Protein AF-B5VM83-F1 (afdb_monomer_lite)

Secondary structure (DSSP, 8-state):
-------------PPEEEEEES-HHHHHHTTGGG-TT-EEEEEEEESEEEEEEHHHHHTT-S--EEEEE---TT-EEEEEEEEEESSGGGS-HHHHHHHHHHHTT-EEEEETTEEEEE--GGGS-TTSPEEE-TTS-HHHHHHHHHHHHHHHHTT-TTTGGGTT-PPPPP-

Sequence (171 aa):
MQLEATHQKENHLSPLASFIFPDFRALFNIGFNLYSNINYKEVDINGFEIYIVEQWAAQRKISTLITSYTGNLQDTISAVEVALPEDPEEWPCCLKKYHEELLKFSSPKKTAKGTLFVTNLSSFKSTLNLLHVECGNLKKIWKNFKTNYDLKRLHCGGRSAQLLKKTPSAS

InterPro domains:
  IPR038919 STB2/STB2 [PTHR31011] (8-171)
  IPR059025 STB6-like, N-terminal domain [PF25995] (18-154)

Radius of gyration: 21.79 Å; chains: 1; bounding box: 36×37×108 Å

Foldseek 3Di:
DDDPDDPDPPPDPFDKFKEKFLPVVLCVVLVVVVDPPKDKDKDKDFQKWKWFFLVCVVVVPSDRIAMAGRRGRVHMAIIMIIIDGPDLVRDDPSVSVVVVVLVVAWDWDDDPRGTYTHGDPVPDDPVTDIGTPRVNHCVVCVVVSVVVSVCVVVVVVVVPPPPPDDDDDDD

pLDDT: mean 85.94, std 17.86, range [37.25, 98.38]

Organism: Saccharomyces cerevisiae (strain AWRI1631) (NCBI:txid545124)

Structure (mmCIF, N/CA/C/O backbone):
data_AF-B5VM83-F1
#
_entry.id   AF-B5VM83-F1
#
loop_
_atom_site.group_PDB
_atom_site.id
_atom_site.type_symbol
_atom_site.label_atom_id
_atom_site.label_alt_id
_atom_site.label_comp_id
_atom_site.label_asym_id
_atom_site.label_entity_id
_atom_site.label_seq_id
_atom_site.pdbx_PDB_ins_code
_atom_site.Cartn_x
_atom_site.Cartn_y
_atom_site.Cartn_z
_atom_site.occupancy
_atom_site.B_iso_or_equiv
_atom_site.auth_seq_id
_atom_site.auth_comp_id
_atom_site.auth_asym_id
_atom_site.auth_atom_id
_atom_site.pdbx_PDB_model_num
ATOM 1 N N . MET A 1 1 ? -2.575 -7.886 55.178 1.00 40.62 1 MET A N 1
ATOM 2 C CA . MET A 1 1 ? -3.861 -8.150 54.505 1.00 40.62 1 MET A CA 1
ATOM 3 C C . MET A 1 1 ? -3.911 -7.230 53.293 1.00 40.62 1 MET A C 1
ATOM 5 O O . MET A 1 1 ? -4.278 -6.073 53.428 1.00 40.62 1 MET A O 1
ATOM 9 N N . GLN A 1 2 ? -3.345 -7.679 52.172 1.00 37.25 2 GLN A N 1
ATOM 10 C CA . GLN A 1 2 ? -3.325 -6.921 50.918 1.00 37.25 2 GLN A CA 1
ATOM 11 C C . GLN A 1 2 ? -4.642 -7.205 50.194 1.00 37.25 2 GLN A C 1
ATOM 13 O O . GLN A 1 2 ? -4.982 -8.364 49.980 1.00 37.25 2 GLN A O 1
ATOM 18 N N . LEU A 1 3 ? -5.404 -6.154 49.901 1.00 40.47 3 LEU A N 1
ATOM 19 C CA . LEU A 1 3 ? -6.589 -6.224 49.055 1.00 40.47 3 LEU A CA 1
ATOM 20 C C . LEU A 1 3 ? -6.109 -6.201 47.601 1.00 40.47 3 LEU A C 1
ATOM 22 O O . LEU A 1 3 ? -5.653 -5.167 47.114 1.00 40.47 3 LEU A O 1
ATOM 26 N N . GLU A 1 4 ? -6.170 -7.349 46.930 1.00 39.78 4 GLU A N 1
ATOM 27 C CA . GLU A 1 4 ? -6.019 -7.432 45.479 1.00 39.78 4 GLU A CA 1
ATOM 28 C C . GLU A 1 4 ? -7.242 -6.782 44.824 1.00 39.78 4 GLU A C 1
ATOM 30 O O . GLU A 1 4 ? -8.347 -7.325 44.834 1.00 39.78 4 GLU A O 1
ATOM 35 N N . ALA A 1 5 ? -7.048 -5.586 44.268 1.00 42.34 5 ALA A N 1
ATOM 36 C CA . ALA A 1 5 ? -8.028 -4.955 43.401 1.00 42.34 5 ALA A CA 1
ATOM 37 C C . ALA A 1 5 ? -8.049 -5.710 42.066 1.00 42.34 5 ALA A C 1
ATOM 39 O O . ALA A 1 5 ? -7.177 -5.549 41.211 1.00 42.34 5 ALA A O 1
ATOM 40 N N . THR A 1 6 ? -9.056 -6.559 41.905 1.00 43.84 6 THR A N 1
ATOM 41 C CA . THR A 1 6 ? -9.410 -7.212 40.648 1.00 43.84 6 THR A CA 1
ATOM 42 C C . THR A 1 6 ? -9.842 -6.125 39.663 1.00 43.84 6 THR A C 1
ATOM 44 O O . THR A 1 6 ? -10.952 -5.606 39.740 1.00 43.84 6 THR A O 1
ATOM 47 N N . HIS A 1 7 ? -8.951 -5.737 38.749 1.00 43.81 7 HIS A N 1
ATOM 48 C CA . HIS A 1 7 ? -9.303 -4.875 37.623 1.00 43.81 7 HIS A CA 1
ATOM 49 C C . HIS A 1 7 ? -10.182 -5.685 36.663 1.00 43.81 7 HIS A C 1
ATOM 51 O O . HIS A 1 7 ? -9.698 -6.473 35.849 1.00 43.81 7 HIS A O 1
ATOM 57 N N . GLN A 1 8 ? -11.497 -5.525 36.798 1.00 43.09 8 GLN A N 1
ATOM 58 C CA . GLN A 1 8 ? -12.457 -5.937 35.785 1.00 43.09 8 GLN A CA 1
ATOM 59 C C . GLN A 1 8 ? -12.183 -5.103 34.530 1.00 43.09 8 GLN A C 1
ATOM 61 O O . GLN A 1 8 ? -12.354 -3.888 34.527 1.00 43.09 8 GLN A O 1
ATOM 66 N N . LYS A 1 9 ? -11.699 -5.757 33.472 1.00 43.62 9 LYS A N 1
ATOM 67 C CA . LYS A 1 9 ? -11.527 -5.149 32.152 1.00 43.62 9 LYS A CA 1
ATOM 68 C C . LYS A 1 9 ? -12.932 -4.937 31.577 1.00 43.62 9 LYS A C 1
ATOM 70 O O . LYS A 1 9 ? -13.540 -5.881 31.078 1.00 43.62 9 LYS A O 1
ATOM 75 N N . GLU A 1 10 ? -13.484 -3.737 31.741 1.00 45.94 10 GLU A N 1
ATOM 76 C CA . GLU A 1 10 ? -14.711 -3.331 31.054 1.00 45.94 10 GLU A CA 1
ATOM 77 C C . GLU A 1 10 ? -14.536 -3.574 29.547 1.00 45.94 10 GLU A C 1
ATOM 79 O O . GLU A 1 10 ? -13.518 -3.202 28.962 1.00 45.94 10 GLU A O 1
ATOM 84 N N . ASN A 1 11 ? -15.515 -4.235 28.921 1.00 48.62 11 ASN A N 1
ATOM 85 C CA . ASN A 1 11 ? -15.586 -4.423 27.470 1.00 48.62 11 ASN A CA 1
ATOM 86 C C . ASN A 1 11 ? -15.892 -3.076 26.796 1.00 48.62 11 ASN A C 1
ATOM 88 O O . ASN A 1 11 ? -16.999 -2.852 26.310 1.00 48.62 11 ASN A O 1
ATOM 92 N N . HIS A 1 12 ? -14.931 -2.157 26.797 1.00 59.56 12 HIS A N 1
ATOM 93 C CA . HIS A 1 12 ? -15.014 -0.955 25.988 1.00 59.56 12 HIS A CA 1
ATOM 94 C C . HIS A 1 12 ? -14.691 -1.350 24.545 1.00 59.56 12 HIS A C 1
ATOM 96 O O . HIS A 1 12 ? -13.571 -1.755 24.243 1.00 59.56 12 HIS A O 1
ATOM 102 N N . LEU A 1 13 ? -15.685 -1.293 23.655 1.00 69.62 13 LEU A N 1
ATOM 103 C CA . LEU A 1 13 ? -15.445 -1.489 22.230 1.00 69.62 13 LEU A CA 1
ATOM 104 C C . LEU A 1 13 ? -14.630 -0.286 21.745 1.00 69.62 13 LEU A C 1
ATOM 106 O O . LEU A 1 13 ? -15.133 0.839 21.735 1.00 69.62 13 LEU A O 1
ATOM 110 N N . SER A 1 14 ? -13.360 -0.499 21.420 1.00 81.06 14 SER A N 1
ATOM 111 C CA . SER A 1 14 ? -12.491 0.578 20.957 1.00 81.06 14 SER A CA 1
ATOM 112 C C . SER A 1 14 ? -13.046 1.210 19.679 1.00 81.06 14 SER A C 1
ATOM 114 O O . SER A 1 14 ? -13.562 0.491 18.812 1.00 81.06 14 SER A O 1
ATOM 116 N N . PRO A 1 15 ? -12.983 2.548 19.548 1.00 91.50 15 PRO A N 1
ATOM 117 C CA . PRO A 1 15 ? -13.458 3.222 18.351 1.00 91.50 15 PRO A CA 1
ATOM 118 C C . PRO A 1 15 ? -12.704 2.694 17.129 1.00 91.50 15 PRO A C 1
ATOM 120 O O . PRO A 1 15 ? -11.493 2.458 17.173 1.00 91.50 15 PRO A O 1
ATOM 123 N N . LEU A 1 16 ? -13.442 2.480 16.040 1.00 94.50 16 LEU A N 1
ATOM 124 C CA . LEU A 1 16 ? -12.877 2.033 14.774 1.00 94.50 16 LEU A CA 1
ATOM 125 C C . LEU A 1 16 ? -12.529 3.234 13.896 1.00 94.50 16 LEU A C 1
ATOM 127 O O . LEU A 1 16 ? -13.312 4.175 13.771 1.00 94.50 16 LEU A O 1
ATOM 131 N N . ALA A 1 17 ? -11.399 3.139 13.205 1.00 96.25 17 ALA A N 1
ATOM 132 C CA . ALA A 1 17 ? -10.977 4.063 12.168 1.00 96.25 17 ALA A CA 1
ATOM 133 C C . ALA A 1 17 ? -10.682 3.328 10.853 1.00 96.25 17 ALA A C 1
ATOM 135 O O . ALA A 1 17 ? -10.334 2.146 10.826 1.00 96.25 17 ALA A O 1
ATOM 136 N N . SER A 1 18 ? -10.804 4.060 9.745 1.00 97.75 18 SER A N 1
ATOM 137 C CA . SER A 1 18 ? -10.475 3.559 8.411 1.00 97.75 18 SER A CA 1
ATOM 138 C C . SER A 1 18 ? -8.985 3.735 8.114 1.00 97.75 18 SER A C 1
ATOM 140 O O . SER A 1 18 ? -8.450 4.851 8.158 1.00 97.75 18 SER A O 1
ATOM 142 N N . PHE A 1 19 ? -8.325 2.640 7.746 1.00 98.06 19 PHE A N 1
ATOM 143 C CA . PHE A 1 19 ? -6.935 2.600 7.292 1.00 98.06 19 PHE A CA 1
ATOM 144 C C . PHE A 1 19 ? -6.876 2.093 5.854 1.00 98.06 19 PHE A C 1
ATOM 146 O O . PHE A 1 19 ? -7.575 1.151 5.490 1.00 98.06 19 PHE A O 1
ATOM 153 N N . ILE A 1 20 ? -6.063 2.736 5.021 1.00 98.25 20 ILE A N 1
ATOM 154 C CA . ILE A 1 20 ? -6.030 2.507 3.577 1.00 98.25 20 ILE A CA 1
ATOM 155 C C . ILE A 1 20 ? -4.682 1.902 3.192 1.00 98.25 20 ILE A C 1
ATOM 157 O O . ILE A 1 20 ? -3.629 2.491 3.443 1.00 98.25 20 ILE A O 1
ATOM 161 N N . PHE A 1 21 ? -4.724 0.751 2.522 1.00 97.69 21 PHE A N 1
ATOM 162 C CA . PHE A 1 21 ? -3.540 0.001 2.109 1.00 97.69 21 PHE A CA 1
ATOM 163 C C . PHE A 1 21 ? -3.584 -0.316 0.605 1.00 97.69 21 PHE A C 1
ATOM 165 O O . PHE A 1 21 ? -4.427 -1.100 0.163 1.00 97.69 21 PHE A O 1
ATOM 172 N N . PRO A 1 22 ? -2.672 0.257 -0.202 1.00 97.44 22 PRO A N 1
ATOM 173 C CA . PRO A 1 22 ? -2.594 -0.037 -1.638 1.00 97.44 22 PRO A CA 1
ATOM 174 C C . PRO A 1 22 ? -1.970 -1.405 -1.970 1.00 97.44 22 PRO A C 1
ATOM 176 O O . PRO A 1 22 ? -2.225 -1.970 -3.034 1.00 97.44 22 PRO A O 1
ATOM 179 N N . ASP A 1 23 ? -1.155 -1.969 -1.069 1.00 96.75 23 ASP A N 1
ATOM 180 C CA . ASP A 1 23 ? -0.513 -3.279 -1.257 1.00 96.75 23 ASP A CA 1
ATOM 181 C C . ASP A 1 23 ? -1.465 -4.421 -0.868 1.00 96.75 23 ASP A C 1
ATOM 183 O O . ASP A 1 23 ? -1.305 -5.079 0.162 1.00 96.75 23 ASP A O 1
ATOM 187 N N . PHE A 1 24 ? -2.473 -4.681 -1.708 1.00 92.62 24 PHE A N 1
ATOM 188 C CA . PHE A 1 24 ? -3.397 -5.806 -1.501 1.00 92.62 24 PHE A CA 1
ATOM 189 C C . PHE A 1 24 ? -2.641 -7.141 -1.413 1.00 92.62 24 PHE A C 1
ATOM 191 O O . PHE A 1 24 ? -3.056 -8.030 -0.679 1.00 92.62 24 PHE A O 1
ATOM 198 N N . ARG A 1 25 ? -1.508 -7.300 -2.113 1.00 94.50 25 ARG A N 1
ATOM 199 C CA . ARG A 1 25 ? -0.702 -8.525 -2.046 1.00 94.50 25 ARG A CA 1
ATOM 200 C C . ARG A 1 25 ? -0.154 -8.713 -0.636 1.00 94.50 25 ARG A C 1
ATOM 202 O O . ARG A 1 25 ? -0.249 -9.819 -0.114 1.00 94.50 25 ARG A O 1
ATOM 209 N N . ALA A 1 26 ? 0.410 -7.667 -0.033 1.00 95.56 26 ALA A N 1
ATOM 210 C CA . ALA A 1 26 ? 0.871 -7.715 1.350 1.00 95.56 26 ALA A CA 1
ATOM 211 C C . ALA A 1 26 ? -0.277 -8.088 2.292 1.00 95.56 26 ALA A C 1
ATOM 213 O O . ALA A 1 26 ? -0.123 -9.030 3.065 1.00 95.56 26 ALA A O 1
ATOM 214 N N . LEU A 1 27 ? -1.430 -7.423 2.161 1.00 93.94 27 LEU A N 1
ATOM 215 C CA . LEU A 1 27 ? -2.619 -7.697 2.968 1.00 93.94 27 LEU A CA 1
ATOM 216 C C . LEU A 1 27 ? -3.077 -9.163 2.868 1.00 93.94 27 LEU A C 1
ATOM 218 O O . LEU A 1 27 ? -3.201 -9.843 3.886 1.00 93.94 27 LEU A O 1
ATOM 222 N N . PHE A 1 28 ? -3.280 -9.692 1.660 1.00 91.31 28 PHE A N 1
ATOM 223 C CA . PHE A 1 28 ? -3.690 -11.090 1.481 1.00 91.31 28 PHE A CA 1
ATOM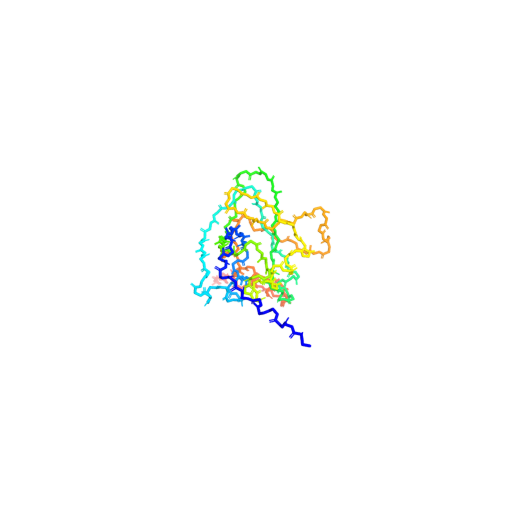 224 C C . PHE A 1 28 ? -2.615 -12.078 1.956 1.00 91.31 28 PHE A C 1
ATOM 226 O O . PHE A 1 28 ? -2.951 -13.101 2.547 1.00 91.31 28 PHE A O 1
ATOM 233 N N . ASN A 1 29 ? -1.328 -11.767 1.772 1.00 92.88 29 ASN A N 1
ATOM 234 C CA . ASN A 1 29 ? -0.235 -12.615 2.257 1.00 92.88 29 ASN A CA 1
ATOM 235 C C . ASN A 1 29 ? -0.194 -12.722 3.787 1.00 92.88 29 ASN A C 1
ATOM 237 O O . ASN A 1 29 ? 0.209 -13.762 4.302 1.00 92.88 29 ASN A O 1
ATOM 241 N N . ILE A 1 30 ? -0.580 -11.668 4.510 1.00 93.50 30 ILE A N 1
ATOM 242 C CA . ILE A 1 30 ? -0.673 -11.700 5.976 1.00 93.50 30 ILE A CA 1
ATOM 243 C C . ILE A 1 30 ? -2.007 -12.274 6.478 1.00 93.50 30 ILE A C 1
ATOM 245 O O . ILE A 1 30 ? -2.212 -12.345 7.687 1.00 93.50 30 ILE A O 1
ATOM 249 N N . GLY A 1 31 ? -2.913 -12.668 5.575 1.00 91.25 31 GLY A N 1
ATOM 250 C CA . GLY A 1 31 ? -4.184 -13.302 5.916 1.00 91.25 31 GLY A CA 1
ATOM 251 C C . GLY A 1 31 ? -5.181 -12.382 6.621 1.00 91.25 31 GLY A C 1
ATOM 252 O O . GLY A 1 31 ? -6.012 -12.873 7.379 1.00 91.25 31 GLY A O 1
ATOM 253 N N . PHE A 1 32 ? -5.125 -11.062 6.399 1.00 87.38 32 PHE A N 1
ATOM 254 C CA . PHE A 1 32 ? -6.022 -10.111 7.079 1.00 87.38 32 PHE A CA 1
ATOM 255 C C . PHE A 1 32 ? -7.517 -10.416 6.845 1.00 87.38 32 PHE A C 1
ATOM 257 O O . PHE A 1 32 ? -8.358 -10.158 7.697 1.00 87.38 32 PHE A O 1
ATOM 264 N N . ASN A 1 33 ? -7.845 -11.008 5.698 1.00 86.75 33 ASN A N 1
ATOM 265 C CA . ASN A 1 33 ? -9.198 -11.378 5.300 1.00 86.75 33 ASN A CA 1
ATOM 266 C C . ASN A 1 33 ? -9.713 -12.652 5.994 1.00 86.75 33 ASN A C 1
ATOM 268 O O . ASN A 1 33 ? -10.858 -13.035 5.780 1.00 86.75 33 ASN A O 1
ATOM 272 N N . LEU A 1 34 ? -8.871 -13.339 6.773 1.00 88.75 34 LEU A N 1
ATOM 273 C CA . LEU A 1 34 ? -9.257 -14.521 7.549 1.00 88.75 34 LEU A CA 1
ATOM 274 C C . LEU A 1 34 ? -9.857 -14.149 8.913 1.00 88.75 34 LEU A C 1
ATOM 276 O O . LEU A 1 34 ? -10.453 -14.999 9.572 1.00 88.75 34 LEU A O 1
ATOM 280 N N . TYR A 1 35 ? -9.713 -12.894 9.342 1.00 86.56 35 TYR A N 1
ATOM 281 C CA . TYR A 1 35 ? -10.295 -12.398 10.583 1.00 86.56 35 TYR A CA 1
ATOM 282 C C . TYR A 1 35 ? -11.756 -11.995 10.350 1.00 86.56 35 TYR A C 1
ATOM 284 O O . TYR A 1 35 ? -12.040 -11.017 9.662 1.00 86.56 35 TYR A O 1
ATOM 292 N N . SER A 1 36 ? -12.694 -12.734 10.946 1.00 81.56 36 SER A N 1
ATOM 293 C CA . SER A 1 36 ? -14.140 -12.521 10.770 1.00 81.56 36 SER A CA 1
ATOM 294 C C . SER A 1 36 ? -14.646 -11.175 11.298 1.00 81.56 36 SER A C 1
ATOM 296 O O . SER A 1 36 ? -15.725 -10.732 10.923 1.00 81.56 36 SER A O 1
ATOM 298 N N . ASN A 1 37 ? -13.886 -10.532 12.182 1.00 84.62 37 ASN A N 1
ATOM 299 C CA . ASN A 1 37 ? -14.191 -9.237 12.785 1.00 84.62 37 ASN A CA 1
ATOM 300 C C . ASN A 1 37 ? -13.574 -8.045 12.032 1.00 84.62 37 ASN A C 1
ATOM 302 O O . ASN A 1 37 ? -13.693 -6.916 12.501 1.00 84.62 37 ASN A O 1
ATOM 306 N N . ILE A 1 38 ? -12.914 -8.270 10.891 1.00 89.50 38 ILE A N 1
ATOM 307 C CA . ILE A 1 38 ? -12.344 -7.196 10.072 1.00 89.50 38 ILE A CA 1
ATOM 308 C C . ILE A 1 38 ? -13.263 -6.917 8.890 1.00 89.50 38 ILE A C 1
ATOM 310 O O . ILE A 1 38 ? -13.434 -7.749 8.001 1.00 89.50 38 ILE A O 1
ATOM 314 N N . ASN A 1 39 ? -13.815 -5.705 8.856 1.00 93.44 39 ASN A N 1
ATOM 315 C CA . ASN A 1 39 ? -14.542 -5.206 7.698 1.00 93.44 39 ASN A CA 1
ATOM 316 C C . ASN A 1 39 ? -13.581 -4.482 6.749 1.00 93.44 39 ASN A C 1
ATOM 318 O O . ASN A 1 39 ? -12.770 -3.658 7.183 1.00 93.44 39 ASN A O 1
ATOM 322 N N . TYR A 1 40 ? -13.692 -4.760 5.453 1.00 95.62 40 TYR A N 1
ATOM 323 C CA . TYR A 1 40 ? -12.877 -4.110 4.435 1.00 95.62 40 TYR A CA 1
ATOM 324 C C . TYR A 1 40 ? -13.629 -3.959 3.112 1.00 95.62 40 TYR A C 1
ATOM 326 O O . TYR A 1 40 ? -14.552 -4.716 2.810 1.00 95.62 40 TYR A O 1
ATOM 334 N N . LYS A 1 41 ? -13.215 -2.988 2.297 1.00 95.75 41 LYS A N 1
ATOM 335 C CA . LYS A 1 41 ? -13.733 -2.777 0.937 1.00 95.75 41 LYS A CA 1
ATOM 336 C C . LYS A 1 41 ? -12.647 -2.213 0.024 1.00 95.75 41 LYS A C 1
ATOM 338 O O . LYS A 1 41 ? -11.742 -1.517 0.482 1.00 95.75 41 LYS A O 1
ATOM 343 N N . GLU A 1 42 ? -12.733 -2.506 -1.270 1.00 96.69 42 GLU A N 1
ATOM 344 C CA . GLU A 1 42 ? -11.871 -1.864 -2.269 1.00 96.69 42 GLU A CA 1
ATOM 345 C C . GLU A 1 42 ? -12.309 -0.398 -2.463 1.00 96.69 42 GLU A C 1
ATOM 347 O O . GLU A 1 42 ? -13.503 -0.089 -2.481 1.00 96.69 42 GLU A O 1
ATOM 352 N N . VAL A 1 43 ? -11.343 0.515 -2.571 1.00 97.62 43 VAL A N 1
ATOM 353 C CA . VAL A 1 43 ? -11.570 1.957 -2.739 1.00 97.62 43 VAL A CA 1
ATOM 354 C C . VAL A 1 43 ? -10.546 2.565 -3.691 1.00 97.62 43 VAL A C 1
ATOM 356 O O . VAL A 1 43 ? -9.388 2.162 -3.692 1.00 97.62 43 VAL A O 1
ATOM 359 N N . ASP A 1 44 ? -10.948 3.601 -4.427 1.00 97.81 44 ASP A N 1
ATOM 360 C CA . ASP A 1 44 ? -10.017 4.442 -5.187 1.00 97.81 44 ASP A CA 1
ATOM 361 C C . ASP A 1 44 ? -9.720 5.755 -4.446 1.00 97.81 44 ASP A C 1
ATOM 363 O O . ASP A 1 44 ? -10.638 6.385 -3.908 1.00 97.81 44 ASP A O 1
ATOM 367 N N . ILE A 1 45 ? -8.454 6.173 -4.395 1.00 97.69 45 ILE A N 1
ATOM 368 C CA . ILE A 1 45 ? -8.005 7.412 -3.741 1.00 97.69 45 ILE A CA 1
ATOM 369 C C . ILE A 1 45 ? -7.309 8.311 -4.768 1.00 97.69 45 ILE A C 1
ATOM 371 O O . ILE A 1 45 ? -6.372 7.872 -5.428 1.00 97.69 45 ILE A O 1
ATOM 375 N N . ASN A 1 46 ? -7.740 9.570 -4.866 1.00 97.81 46 ASN A N 1
ATOM 376 C CA . ASN A 1 46 ? -7.169 10.582 -5.762 1.00 97.81 46 ASN A CA 1
ATOM 377 C C . ASN A 1 46 ? -6.055 11.397 -5.084 1.00 97.81 46 ASN A C 1
ATOM 379 O O . ASN A 1 46 ? -6.099 11.605 -3.869 1.00 97.81 46 ASN A O 1
ATOM 383 N N . GLY A 1 47 ? -5.115 11.936 -5.865 1.00 97.69 47 GLY A N 1
ATOM 384 C CA . GLY A 1 47 ? -4.000 12.752 -5.371 1.00 97.69 47 GLY A CA 1
ATOM 385 C C . GLY A 1 47 ? -2.751 11.959 -4.999 1.00 97.69 47 GLY A C 1
ATOM 386 O O . GLY A 1 47 ? -1.906 12.488 -4.268 1.00 97.69 47 GLY A O 1
ATOM 387 N N . PHE A 1 48 ? -2.655 10.698 -5.425 1.00 98.19 48 PHE A N 1
ATOM 388 C CA . PHE A 1 48 ? -1.590 9.791 -5.010 1.00 98.19 48 PHE A CA 1
ATOM 389 C C . PHE A 1 48 ? -1.088 8.931 -6.160 1.00 98.19 48 PHE A C 1
ATOM 391 O O . PHE A 1 48 ? -1.830 8.585 -7.071 1.00 98.19 48 PHE A O 1
ATOM 398 N N . GLU A 1 49 ? 0.161 8.505 -6.032 1.00 98.06 49 GLU A N 1
ATOM 399 C CA . GLU A 1 49 ? 0.805 7.523 -6.898 1.00 98.06 49 GLU A CA 1
ATOM 400 C C . GLU A 1 49 ? 1.389 6.397 -6.048 1.00 98.06 49 GLU A C 1
ATOM 402 O O . GLU A 1 49 ? 1.730 6.593 -4.877 1.00 98.06 49 GLU A O 1
ATOM 407 N N . ILE A 1 50 ? 1.552 5.215 -6.640 1.00 98.00 50 ILE A N 1
ATOM 408 C CA . ILE A 1 50 ? 2.232 4.086 -5.998 1.00 98.00 50 ILE A CA 1
ATOM 409 C C . ILE A 1 50 ? 3.401 3.598 -6.850 1.00 98.00 50 ILE A C 1
ATOM 411 O O . ILE A 1 50 ? 3.350 3.581 -8.082 1.00 98.00 50 ILE A O 1
ATOM 415 N N . TYR A 1 51 ? 4.450 3.151 -6.169 1.00 97.50 51 TYR A N 1
ATOM 416 C CA . TYR A 1 51 ? 5.687 2.693 -6.789 1.00 97.50 51 TYR A CA 1
ATOM 417 C C . TYR A 1 51 ? 6.086 1.342 -6.213 1.00 97.50 51 TYR A C 1
ATOM 419 O O . TYR A 1 51 ? 6.130 1.172 -4.992 1.00 97.50 51 TYR A O 1
ATOM 427 N N . ILE A 1 52 ? 6.421 0.385 -7.080 1.00 97.50 52 ILE A N 1
ATOM 428 C CA . ILE A 1 52 ? 7.059 -0.860 -6.650 1.00 97.50 52 ILE A CA 1
ATOM 429 C C . ILE A 1 52 ? 8.527 -0.581 -6.357 1.00 97.50 52 ILE A C 1
ATOM 431 O O . ILE A 1 52 ? 9.250 -0.065 -7.207 1.00 97.50 52 ILE A O 1
ATOM 435 N N . VAL A 1 53 ? 8.982 -1.010 -5.183 1.00 96.19 53 VAL A N 1
ATOM 436 C CA . VAL A 1 53 ? 10.402 -1.061 -4.842 1.00 96.19 53 VAL A CA 1
ATOM 437 C C . VAL A 1 53 ? 10.961 -2.413 -5.284 1.00 96.19 53 VAL A C 1
ATOM 439 O O . VAL A 1 53 ? 10.724 -3.443 -4.642 1.00 96.19 53 VAL A O 1
ATOM 442 N N . GLU A 1 54 ? 11.714 -2.430 -6.385 1.00 93.94 54 GLU A N 1
ATOM 443 C CA . GLU A 1 54 ? 12.170 -3.668 -7.039 1.00 93.94 54 GLU A CA 1
ATOM 444 C C . GLU A 1 54 ? 12.975 -4.566 -6.079 1.00 93.94 54 GLU A C 1
ATOM 446 O O . GLU A 1 54 ? 12.750 -5.774 -5.988 1.00 93.94 54 GLU A O 1
ATOM 451 N N . GLN A 1 55 ? 13.868 -3.970 -5.289 1.00 93.31 55 GLN A N 1
ATOM 452 C CA . GLN A 1 55 ? 14.699 -4.673 -4.313 1.00 93.31 55 GLN A CA 1
ATOM 453 C C . GLN A 1 55 ? 13.874 -5.309 -3.186 1.00 93.31 55 GLN A C 1
ATOM 455 O O . GLN A 1 55 ? 14.239 -6.372 -2.688 1.00 93.31 55 GLN A O 1
ATOM 460 N N . TRP A 1 56 ? 12.761 -4.700 -2.772 1.00 95.00 56 TRP A N 1
ATOM 461 C CA . TRP A 1 56 ? 11.896 -5.280 -1.739 1.00 95.00 56 TRP A CA 1
ATOM 462 C C . TRP A 1 56 ? 11.139 -6.491 -2.269 1.00 95.00 56 TRP A C 1
ATOM 464 O O . TRP A 1 56 ? 11.010 -7.489 -1.556 1.00 95.00 56 TRP A O 1
ATOM 474 N N . ALA A 1 57 ? 10.717 -6.446 -3.535 1.00 93.56 57 ALA A N 1
ATOM 475 C CA . ALA A 1 57 ? 10.151 -7.608 -4.208 1.00 93.56 57 ALA A CA 1
ATOM 476 C C . ALA A 1 57 ? 11.183 -8.741 -4.330 1.00 93.56 57 ALA A C 1
ATOM 478 O O . ALA A 1 57 ? 10.869 -9.892 -4.019 1.00 93.56 57 ALA A O 1
ATOM 479 N N . ALA A 1 58 ? 12.430 -8.411 -4.681 1.00 91.19 58 ALA A N 1
ATOM 480 C CA . ALA A 1 58 ? 13.549 -9.356 -4.727 1.00 91.19 58 ALA A CA 1
ATOM 481 C C . ALA A 1 58 ? 13.781 -10.060 -3.382 1.00 91.19 58 ALA A C 1
ATOM 483 O O . ALA A 1 58 ? 13.955 -11.277 -3.318 1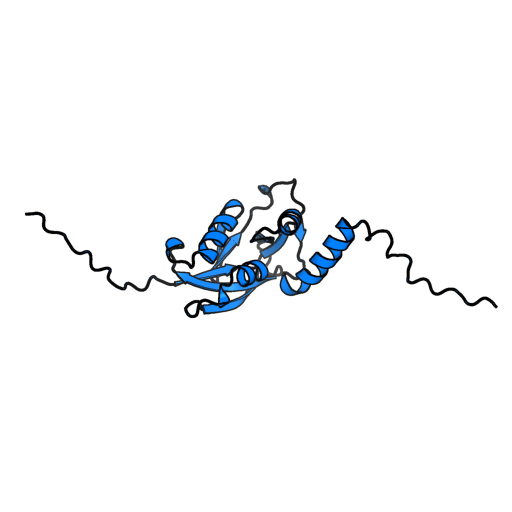.00 91.19 58 ALA A O 1
ATOM 484 N N . GLN A 1 59 ? 13.753 -9.278 -2.302 1.00 93.25 59 GLN A N 1
ATOM 485 C CA . GLN A 1 59 ? 13.963 -9.729 -0.926 1.00 93.25 59 GLN A CA 1
ATOM 486 C C . GLN A 1 59 ? 12.713 -10.350 -0.292 1.00 93.25 59 GLN A C 1
ATOM 488 O O . GLN A 1 59 ? 12.762 -10.740 0.872 1.00 93.25 59 GLN A O 1
ATOM 493 N N . ARG A 1 60 ? 11.595 -10.432 -1.029 1.00 92.19 60 ARG A N 1
ATOM 494 C CA . ARG A 1 60 ? 10.305 -10.945 -0.541 1.00 92.19 60 ARG A CA 1
ATOM 495 C C . ARG A 1 60 ? 9.853 -10.271 0.759 1.00 92.19 60 ARG A C 1
ATOM 497 O O . ARG A 1 60 ? 9.338 -10.928 1.662 1.00 92.19 60 ARG A O 1
ATOM 504 N N . LYS A 1 61 ? 10.056 -8.955 0.862 1.00 94.25 61 LYS A N 1
ATOM 505 C CA . LYS A 1 61 ? 9.537 -8.156 1.978 1.00 94.25 61 LYS A CA 1
ATOM 506 C C . LYS A 1 61 ? 8.005 -8.218 2.008 1.00 94.25 61 LYS A C 1
ATOM 508 O O . LYS A 1 61 ? 7.365 -8.456 0.980 1.00 94.25 61 LYS A O 1
ATOM 513 N N . ILE A 1 62 ? 7.424 -7.998 3.193 1.00 93.25 62 ILE A N 1
ATOM 514 C CA . ILE A 1 62 ? 5.964 -8.001 3.369 1.00 93.25 62 ILE A CA 1
ATOM 515 C C . ILE A 1 62 ? 5.348 -6.928 2.465 1.00 93.25 62 ILE A C 1
ATOM 517 O O . ILE A 1 62 ? 4.582 -7.281 1.573 1.00 93.25 62 ILE A O 1
ATOM 521 N N . SER A 1 63 ? 5.757 -5.661 2.619 1.00 94.50 63 SER A N 1
ATOM 522 C CA . SER A 1 63 ? 5.436 -4.585 1.671 1.00 94.50 63 SER A CA 1
ATOM 523 C C . SER A 1 63 ? 6.445 -4.533 0.529 1.00 94.50 63 SER A C 1
ATOM 525 O O . SER A 1 63 ? 7.651 -4.661 0.752 1.00 94.50 63 SER A O 1
ATOM 527 N N . THR A 1 64 ? 5.962 -4.283 -0.684 1.00 95.38 64 THR A N 1
ATOM 528 C CA . THR A 1 64 ? 6.804 -3.971 -1.854 1.00 95.38 64 THR A CA 1
ATOM 529 C C . THR A 1 64 ? 6.446 -2.635 -2.489 1.00 95.38 64 THR A C 1
ATOM 531 O O . THR A 1 64 ? 6.997 -2.298 -3.534 1.00 95.38 64 THR A O 1
ATOM 534 N N . LEU A 1 65 ? 5.512 -1.900 -1.887 1.00 96.00 65 LEU A N 1
ATOM 535 C CA . LEU A 1 65 ? 5.014 -0.628 -2.384 1.00 96.00 65 LEU A CA 1
ATOM 536 C C . LEU A 1 65 ? 5.383 0.523 -1.454 1.00 96.00 65 LEU A C 1
ATOM 538 O O . LEU A 1 65 ? 5.389 0.378 -0.229 1.00 96.00 65 LEU A O 1
ATOM 542 N N . ILE A 1 66 ? 5.594 1.680 -2.070 1.00 97.00 66 ILE A N 1
ATOM 543 C CA . ILE A 1 66 ? 5.498 2.986 -1.421 1.00 97.00 66 ILE A CA 1
ATOM 544 C C . ILE A 1 66 ? 4.403 3.803 -2.103 1.00 97.00 66 ILE A C 1
ATOM 546 O O . ILE A 1 66 ? 4.119 3.606 -3.287 1.00 97.00 66 ILE A O 1
ATOM 550 N N . THR A 1 67 ? 3.820 4.733 -1.356 1.00 98.00 67 THR A N 1
ATOM 551 C CA . THR A 1 67 ? 2.788 5.651 -1.847 1.00 98.00 67 THR A CA 1
ATOM 552 C C . THR A 1 67 ? 3.325 7.067 -1.766 1.00 98.00 67 THR A C 1
ATOM 554 O O . THR A 1 67 ? 3.830 7.450 -0.716 1.00 98.00 67 THR A O 1
ATOM 557 N N . SER A 1 68 ? 3.207 7.856 -2.826 1.00 97.44 68 SER A N 1
ATOM 558 C CA . SER A 1 68 ? 3.588 9.270 -2.834 1.00 97.44 68 SER A CA 1
ATOM 559 C C . SER A 1 68 ? 2.347 10.145 -2.955 1.00 97.44 68 SER A C 1
ATOM 561 O O . SER A 1 68 ? 1.390 9.778 -3.633 1.00 97.44 68 SER A O 1
ATOM 563 N N . TYR A 1 69 ? 2.351 11.300 -2.292 1.00 97.12 69 TYR A N 1
ATOM 564 C CA . TYR A 1 69 ? 1.302 12.304 -2.448 1.00 97.12 69 TYR A CA 1
ATOM 565 C C . TYR A 1 69 ? 1.699 13.278 -3.555 1.00 97.12 69 TYR A C 1
ATOM 567 O O . TYR A 1 69 ? 2.737 13.929 -3.443 1.00 97.12 69 TYR A O 1
ATOM 575 N N . THR A 1 70 ? 0.863 13.401 -4.583 1.00 95.75 70 THR A N 1
ATOM 576 C CA . THR A 1 70 ? 1.090 14.315 -5.712 1.00 95.75 70 THR A CA 1
ATOM 577 C C . THR A 1 70 ? 0.224 15.567 -5.628 1.00 95.75 70 THR A C 1
ATOM 579 O O . THR A 1 70 ? 0.593 16.616 -6.146 1.00 95.75 70 THR A O 1
ATOM 582 N N . GLY A 1 71 ? -0.937 15.474 -4.969 1.00 94.12 71 GLY A N 1
ATOM 583 C CA . GLY A 1 71 ? -1.940 16.542 -4.923 1.00 94.12 71 GLY A CA 1
ATOM 584 C C . GLY A 1 71 ? -2.739 16.719 -6.220 1.00 94.12 71 GLY A C 1
ATOM 585 O O . GLY A 1 71 ? -3.693 17.493 -6.236 1.00 94.12 71 GLY A O 1
ATOM 586 N N . ASN A 1 72 ? -2.409 15.986 -7.285 1.00 95.94 72 ASN A N 1
ATOM 587 C CA . ASN A 1 72 ? -3.147 16.001 -8.540 1.00 95.94 72 ASN A CA 1
ATOM 588 C C . ASN A 1 72 ? -4.290 14.978 -8.496 1.00 95.94 72 ASN A C 1
ATOM 590 O O . ASN A 1 72 ? -4.067 13.775 -8.403 1.00 95.94 72 ASN A O 1
ATOM 594 N N . LEU A 1 73 ? -5.532 15.453 -8.598 1.00 95.31 73 LEU A N 1
ATOM 595 C CA . LEU A 1 73 ? -6.725 14.607 -8.488 1.00 95.31 73 LEU A CA 1
ATOM 596 C C . LEU A 1 73 ? -6.872 13.574 -9.618 1.00 95.31 73 LEU A C 1
ATOM 598 O O . LEU A 1 73 ? -7.651 12.634 -9.469 1.00 95.31 73 LEU A O 1
ATOM 602 N N . GLN A 1 74 ? -6.135 13.730 -10.720 1.00 95.94 74 GLN A N 1
ATOM 603 C CA . GLN A 1 74 ? -6.093 12.729 -11.787 1.00 95.94 74 GLN A CA 1
ATOM 604 C C . GLN A 1 74 ? -5.284 11.490 -11.381 1.00 95.94 74 GLN A C 1
ATOM 606 O O . GLN A 1 74 ? -5.583 10.388 -11.844 1.00 95.94 74 GLN A O 1
ATOM 611 N N . ASP A 1 75 ? -4.324 11.637 -10.466 1.00 97.44 75 ASP A N 1
ATOM 612 C CA . ASP A 1 75 ? -3.506 10.523 -9.992 1.00 97.44 75 ASP A CA 1
ATOM 613 C C . ASP A 1 75 ? -4.338 9.702 -9.011 1.00 97.44 75 ASP A C 1
ATOM 615 O O . ASP A 1 75 ? -4.640 10.133 -7.894 1.00 97.44 75 ASP A O 1
ATOM 619 N N . THR A 1 76 ? -4.787 8.538 -9.470 1.00 97.81 76 THR A N 1
ATOM 620 C CA . THR A 1 76 ? -5.752 7.708 -8.750 1.00 97.81 76 THR A CA 1
ATOM 621 C C . THR A 1 76 ? -5.158 6.344 -8.481 1.00 97.81 76 THR A C 1
ATOM 623 O O . THR A 1 76 ? -4.713 5.673 -9.409 1.00 97.81 76 THR A O 1
ATOM 626 N N . ILE A 1 77 ? -5.200 5.907 -7.223 1.00 98.38 77 ILE A N 1
ATOM 627 C CA . ILE A 1 77 ? -4.730 4.583 -6.806 1.00 98.38 77 ILE A CA 1
ATOM 628 C C . ILE A 1 77 ? -5.894 3.724 -6.331 1.00 98.38 77 ILE A C 1
ATOM 630 O O . ILE A 1 77 ? -6.773 4.209 -5.622 1.00 98.38 77 ILE A O 1
ATOM 634 N N . SER A 1 78 ? -5.860 2.436 -6.663 1.00 98.25 78 SER A N 1
ATOM 635 C CA . SER A 1 78 ? -6.769 1.443 -6.089 1.00 98.25 78 SER A CA 1
ATOM 636 C C . SER A 1 78 ? -6.150 0.847 -4.827 1.00 98.25 78 SER A C 1
ATOM 638 O O . SER A 1 78 ? -4.999 0.403 -4.833 1.00 98.25 78 SER A O 1
ATOM 640 N N . ALA A 1 79 ? -6.922 0.807 -3.748 1.00 98.00 79 ALA A N 1
ATOM 641 C CA . ALA A 1 79 ? -6.493 0.353 -2.433 1.00 98.00 79 ALA A CA 1
ATOM 642 C C . ALA A 1 79 ? -7.599 -0.431 -1.712 1.00 98.00 79 ALA A C 1
ATOM 644 O O . ALA A 1 79 ? -8.718 -0.574 -2.204 1.00 98.00 79 ALA A O 1
ATOM 645 N N . VAL A 1 80 ? -7.276 -0.943 -0.527 1.00 97.44 80 VAL A N 1
ATOM 646 C CA . VAL A 1 80 ? -8.239 -1.553 0.391 1.00 97.44 80 VAL A CA 1
ATOM 647 C C . VAL A 1 80 ? -8.384 -0.652 1.610 1.00 97.44 80 VAL A C 1
ATOM 649 O O . VAL A 1 80 ? -7.394 -0.345 2.273 1.00 97.44 80 VAL A O 1
ATOM 652 N N . GLU A 1 81 ? -9.612 -0.233 1.895 1.00 97.50 81 GLU A N 1
ATOM 653 C CA . GLU A 1 81 ? -9.987 0.389 3.162 1.00 97.50 81 GLU A CA 1
ATOM 654 C C . GLU A 1 81 ? -10.321 -0.719 4.162 1.00 97.50 81 GLU A C 1
ATOM 656 O O . GLU A 1 81 ? -11.145 -1.585 3.867 1.00 97.50 81 GLU A O 1
ATOM 661 N N . VAL A 1 82 ? -9.686 -0.692 5.331 1.00 97.00 82 VAL A N 1
ATOM 662 C CA . VAL A 1 82 ? -9.871 -1.655 6.419 1.00 97.00 82 VAL A CA 1
ATOM 663 C C . VAL A 1 82 ? -10.301 -0.893 7.670 1.00 97.00 82 VAL A C 1
ATOM 665 O O . VAL A 1 82 ? -9.623 0.052 8.078 1.00 97.00 82 VAL A O 1
ATOM 668 N N . ALA A 1 83 ? -11.419 -1.298 8.270 1.00 95.88 83 ALA A N 1
ATOM 669 C CA . ALA A 1 83 ? -11.874 -0.771 9.552 1.00 95.88 83 ALA A CA 1
ATOM 670 C C . ALA A 1 83 ? -11.152 -1.509 10.687 1.00 95.88 83 ALA A C 1
ATOM 672 O O . ALA A 1 83 ? -11.275 -2.730 10.810 1.00 95.88 83 ALA A O 1
ATOM 673 N N . LEU A 1 84 ? -10.388 -0.776 11.494 1.00 95.62 84 LEU A N 1
ATOM 674 C CA . LEU A 1 84 ? -9.563 -1.313 12.581 1.00 95.62 84 LEU A CA 1
ATOM 675 C C . LEU A 1 84 ? -9.710 -0.440 13.828 1.00 95.62 84 LEU A C 1
ATOM 677 O O . LEU A 1 84 ? -10.055 0.733 13.684 1.00 95.62 84 LEU A O 1
ATOM 681 N N . PRO A 1 85 ? -9.418 -0.963 15.031 1.00 95.19 85 PRO A N 1
ATOM 682 C CA . PRO A 1 85 ? -9.288 -0.131 16.224 1.00 95.19 85 PRO A CA 1
ATOM 683 C C . PRO A 1 85 ? -8.333 1.043 15.987 1.00 95.19 85 PRO A C 1
ATOM 685 O O . PRO A 1 85 ? -7.342 0.906 15.265 1.00 95.19 85 PRO A O 1
ATOM 688 N N . GLU A 1 86 ? -8.617 2.197 16.584 1.00 94.44 86 GLU A N 1
ATOM 689 C CA . GLU A 1 86 ? -7.717 3.354 16.503 1.00 94.44 86 GLU A CA 1
ATOM 690 C C . GLU A 1 86 ? -6.325 3.057 17.070 1.00 94.44 86 GLU A C 1
ATOM 692 O O . GLU A 1 86 ? -5.340 3.560 16.529 1.00 94.44 86 GLU A O 1
ATOM 697 N N . ASP A 1 87 ? -6.249 2.217 18.106 1.00 94.31 87 ASP A N 1
ATOM 698 C CA . ASP A 1 87 ? -4.998 1.755 18.700 1.00 94.31 87 ASP A CA 1
ATOM 699 C C . ASP A 1 87 ? -4.415 0.551 17.924 1.00 94.31 87 ASP A C 1
ATOM 701 O O . ASP A 1 87 ? -5.015 -0.533 17.919 1.00 94.31 87 ASP A O 1
ATOM 705 N N . PRO A 1 88 ? -3.230 0.686 17.287 1.00 93.94 88 PRO A N 1
ATOM 706 C CA . PRO A 1 88 ? -2.542 -0.422 16.624 1.00 93.94 88 PRO A CA 1
ATOM 707 C C . PRO A 1 88 ? -2.171 -1.592 17.541 1.00 93.94 88 PRO A C 1
ATOM 709 O O . PRO A 1 88 ? -1.907 -2.690 17.043 1.00 93.94 88 PRO A O 1
ATOM 712 N N . GLU A 1 89 ? -2.142 -1.397 18.861 1.00 94.31 89 GLU A N 1
ATOM 713 C CA . GLU A 1 89 ? -1.903 -2.474 19.828 1.00 94.31 89 GLU A CA 1
ATOM 714 C C . GLU A 1 89 ? -3.031 -3.515 19.846 1.00 94.31 89 GLU A C 1
ATOM 716 O O . GLU A 1 89 ? -2.791 -4.683 20.157 1.00 94.31 89 GLU A O 1
ATOM 721 N N . GLU A 1 90 ? -4.240 -3.124 19.442 1.00 93.38 90 GLU A N 1
ATOM 722 C CA . GLU A 1 90 ? -5.409 -4.003 19.356 1.00 93.38 90 GLU A CA 1
ATOM 723 C C . GLU A 1 90 ? -5.536 -4.706 17.997 1.00 93.38 90 GLU A C 1
ATOM 725 O O . GLU A 1 90 ? -6.457 -5.496 17.766 1.0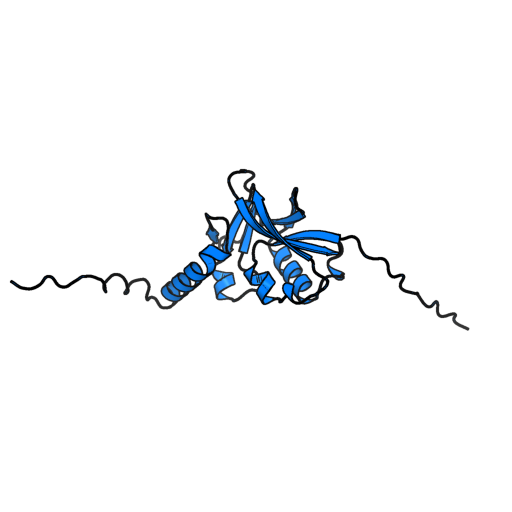0 93.38 90 GLU A O 1
ATOM 730 N N . TRP A 1 91 ? -4.623 -4.430 17.065 1.00 94.31 91 TRP A N 1
ATOM 731 C CA . TRP A 1 91 ? -4.672 -5.029 15.739 1.00 94.31 91 TRP A CA 1
ATOM 732 C C . TRP A 1 91 ? -4.236 -6.495 15.779 1.00 94.31 91 TRP A C 1
ATOM 734 O O . TRP A 1 91 ? -3.388 -6.888 16.588 1.00 94.31 91 TRP A O 1
ATOM 744 N N . PRO A 1 92 ? -4.721 -7.326 14.839 1.00 93.56 92 PRO A N 1
ATOM 745 C CA . PRO A 1 92 ? -4.179 -8.663 14.677 1.00 93.56 92 PRO A CA 1
ATOM 746 C C . PRO A 1 92 ? -2.661 -8.622 14.473 1.00 93.56 92 PRO A C 1
ATOM 748 O O . PRO A 1 92 ? -2.152 -7.820 13.688 1.00 93.56 92 PRO A O 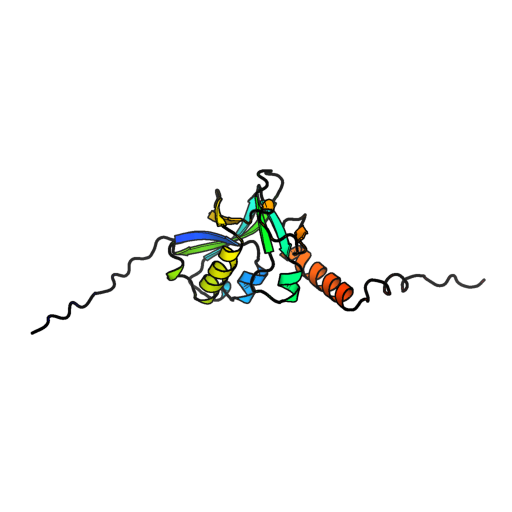1
ATOM 751 N N . CYS A 1 93 ? -1.935 -9.529 15.135 1.00 92.81 93 CYS A N 1
ATOM 752 C CA . CYS A 1 93 ? -0.467 -9.515 15.200 1.00 92.81 93 CYS A CA 1
ATOM 753 C C . CYS A 1 93 ? 0.215 -9.373 13.825 1.00 92.81 93 CYS A C 1
ATOM 755 O O . CYS A 1 93 ? 1.193 -8.639 13.683 1.00 92.81 93 CYS A O 1
ATOM 757 N N . CYS A 1 94 ? -0.298 -10.047 12.794 1.00 93.25 94 CYS A N 1
ATOM 758 C CA . CYS A 1 94 ? 0.259 -9.976 11.443 1.00 93.25 94 CYS A CA 1
ATOM 759 C C . CYS A 1 94 ? 0.073 -8.592 10.796 1.00 93.25 94 CYS A C 1
ATOM 761 O O . CYS A 1 94 ? 0.980 -8.105 10.122 1.00 93.25 94 CYS A O 1
ATOM 763 N N . LEU A 1 95 ? -1.070 -7.944 11.035 1.00 95.19 95 LEU A N 1
ATOM 764 C CA . LEU A 1 95 ? -1.372 -6.606 10.531 1.00 95.19 95 LEU A CA 1
ATOM 765 C C . LEU A 1 95 ? -0.602 -5.532 11.301 1.00 95.19 95 LEU A C 1
ATOM 767 O O . LEU A 1 95 ? -0.051 -4.624 10.684 1.00 95.19 95 LEU A O 1
ATOM 771 N N . LYS A 1 96 ? -0.477 -5.693 12.623 1.00 95.44 96 LYS A N 1
ATOM 772 C CA . LYS A 1 96 ? 0.373 -4.850 13.467 1.00 95.44 96 LYS A CA 1
ATOM 773 C C . LYS A 1 96 ? 1.829 -4.860 12.989 1.00 95.44 96 LYS A C 1
ATOM 775 O O . LYS A 1 96 ? 2.394 -3.807 12.721 1.00 95.44 96 LYS A O 1
ATOM 780 N N . LYS A 1 97 ? 2.413 -6.045 12.767 1.00 95.44 97 LYS A N 1
ATOM 781 C CA . LYS A 1 97 ? 3.778 -6.183 12.221 1.00 95.44 97 LYS A CA 1
ATOM 782 C C . LYS A 1 97 ? 3.925 -5.541 10.843 1.00 95.44 97 LYS A C 1
ATOM 784 O O . LYS A 1 97 ? 4.928 -4.894 10.561 1.00 95.44 97 LYS A O 1
ATOM 789 N N . TYR A 1 98 ? 2.935 -5.724 9.967 1.00 96.38 98 TYR A N 1
ATOM 790 C CA . TYR A 1 98 ? 2.934 -5.076 8.655 1.00 96.38 98 TYR A CA 1
ATOM 791 C C . TYR A 1 98 ? 2.940 -3.546 8.778 1.00 96.38 98 TYR A C 1
ATOM 793 O O . TYR A 1 98 ? 3.727 -2.885 8.103 1.00 96.38 98 TYR A O 1
ATOM 801 N N . HIS A 1 99 ? 2.118 -3.000 9.673 1.00 96.44 99 HIS A N 1
ATOM 802 C CA . HIS A 1 99 ? 2.057 -1.575 9.977 1.00 96.44 99 HIS A CA 1
ATOM 803 C C . HIS A 1 99 ? 3.374 -1.030 10.545 1.00 96.44 99 HIS A C 1
ATOM 805 O O . HIS A 1 99 ? 3.878 -0.02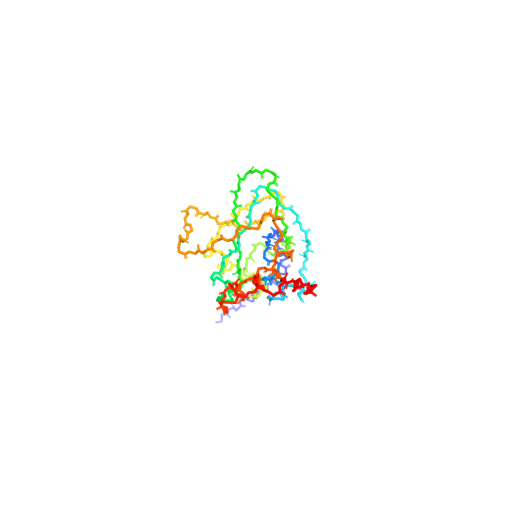2 10.055 1.00 96.44 99 HIS A O 1
ATOM 811 N N . GLU A 1 100 ? 3.984 -1.720 11.508 1.00 95.94 100 GLU A N 1
ATOM 812 C CA . GLU A 1 100 ? 5.290 -1.350 12.067 1.00 95.94 100 GLU A CA 1
ATOM 813 C C . GLU A 1 100 ? 6.388 -1.304 10.993 1.00 95.94 100 GLU A C 1
ATOM 815 O O . GLU A 1 100 ? 7.193 -0.373 10.969 1.00 95.94 100 GLU A O 1
ATOM 820 N N . GLU A 1 101 ? 6.420 -2.271 10.067 1.00 94.38 101 GLU A N 1
ATOM 821 C CA . GLU A 1 101 ? 7.349 -2.237 8.931 1.00 94.38 101 GLU A CA 1
ATOM 822 C C . GLU A 1 101 ? 7.056 -1.068 7.983 1.00 94.38 101 GLU A C 1
ATOM 824 O O . GLU A 1 101 ? 7.991 -0.421 7.512 1.00 94.38 101 GLU A O 1
ATOM 829 N N . LEU A 1 102 ? 5.778 -0.784 7.718 1.00 95.12 102 LEU A N 1
ATOM 830 C CA . LEU A 1 102 ? 5.329 0.300 6.842 1.00 95.12 102 LEU A CA 1
ATOM 831 C C . LEU A 1 102 ? 5.777 1.672 7.370 1.00 95.12 102 LEU A C 1
ATOM 833 O O . LEU A 1 102 ? 6.290 2.498 6.608 1.00 95.12 102 LEU A O 1
ATOM 837 N N . LEU A 1 103 ? 5.671 1.894 8.682 1.00 95.81 103 LEU A N 1
ATOM 838 C CA . LEU A 1 103 ? 6.073 3.142 9.342 1.00 95.81 103 LEU A CA 1
ATOM 839 C C . LEU A 1 103 ? 7.580 3.435 9.269 1.00 95.81 103 LEU A C 1
ATOM 841 O O . LEU A 1 103 ? 7.992 4.580 9.438 1.00 95.81 103 LEU A O 1
ATOM 845 N N . LYS A 1 104 ? 8.429 2.447 8.957 1.00 93.81 104 LYS A N 1
ATOM 846 C CA . LYS A 1 104 ? 9.880 2.676 8.796 1.00 93.81 104 LYS A CA 1
ATOM 847 C C . LYS A 1 104 ? 10.227 3.549 7.593 1.00 93.81 104 LYS A C 1
ATOM 849 O O . LYS A 1 104 ? 11.342 4.057 7.508 1.00 93.81 104 LYS A O 1
ATOM 854 N N . PHE A 1 105 ? 9.318 3.663 6.629 1.00 93.31 105 PHE A N 1
ATOM 855 C CA . PHE A 1 105 ? 9.551 4.376 5.373 1.00 93.31 105 PHE A CA 1
ATOM 856 C C . PHE A 1 105 ? 8.365 5.241 4.938 1.00 93.31 105 PHE A C 1
ATOM 858 O O . PHE A 1 105 ? 8.370 5.785 3.832 1.00 93.31 105 PHE A O 1
ATOM 865 N N . SER A 1 106 ? 7.341 5.366 5.774 1.00 95.94 106 SER A N 1
ATOM 866 C CA . SER A 1 106 ? 6.150 6.155 5.482 1.00 95.94 106 SER A CA 1
ATOM 867 C C . SER A 1 106 ? 5.600 6.795 6.748 1.00 95.94 106 SER A C 1
ATOM 869 O O . SER A 1 106 ? 5.913 6.377 7.861 1.00 95.94 106 SER A O 1
ATOM 871 N N . SER A 1 107 ? 4.775 7.817 6.572 1.00 96.75 107 SER A N 1
ATOM 872 C CA . SER A 1 107 ? 4.051 8.481 7.645 1.00 96.75 107 SER A CA 1
ATOM 873 C C . SER A 1 107 ? 2.547 8.486 7.362 1.00 96.75 107 SER A C 1
ATOM 875 O O . SER A 1 107 ? 2.128 8.500 6.198 1.00 96.75 107 SER A O 1
ATOM 877 N N . PRO A 1 108 ? 1.705 8.452 8.408 1.00 97.62 108 PRO A N 1
ATOM 878 C CA . PRO A 1 108 ? 0.263 8.506 8.238 1.00 97.62 108 PRO A CA 1
ATOM 879 C C . PRO A 1 108 ? -0.164 9.877 7.702 1.00 97.62 108 PRO A C 1
ATOM 881 O O . PRO A 1 108 ? 0.229 10.925 8.214 1.00 97.62 108 PRO A O 1
ATOM 884 N N . LYS A 1 109 ? -1.032 9.870 6.694 1.00 97.69 109 LYS A N 1
ATOM 885 C CA . LYS A 1 109 ? -1.693 11.043 6.129 1.00 97.69 109 LYS A CA 1
ATOM 886 C C . LYS A 1 109 ? -3.199 10.817 6.157 1.00 97.69 109 LYS A C 1
ATOM 888 O O . LYS A 1 109 ? -3.705 9.827 5.627 1.00 97.69 109 LYS A O 1
ATOM 893 N N . LYS A 1 110 ? -3.931 11.750 6.765 1.00 97.25 110 LYS A N 1
ATOM 894 C CA . LYS A 1 110 ? -5.396 11.737 6.739 1.00 97.25 110 LYS A CA 1
ATOM 895 C C . LYS A 1 110 ? -5.899 12.084 5.337 1.00 97.25 110 LYS A C 1
ATOM 897 O O . LYS A 1 110 ? -5.402 13.009 4.695 1.00 97.25 110 LYS A O 1
ATOM 902 N N . THR A 1 111 ? -6.886 11.328 4.880 1.00 96.38 111 THR A N 1
ATOM 903 C CA . THR A 1 111 ? -7.614 11.528 3.624 1.00 96.38 111 THR A CA 1
ATOM 904 C C . THR A 1 111 ? -9.112 11.549 3.921 1.00 96.38 111 THR A C 1
ATOM 906 O O . THR A 1 111 ? -9.529 11.164 5.013 1.00 96.38 111 THR A O 1
ATOM 909 N N . ALA A 1 112 ? -9.935 11.927 2.942 1.00 93.31 112 ALA A N 1
ATOM 910 C CA . ALA A 1 112 ? -11.392 11.896 3.087 1.00 93.31 112 ALA A CA 1
ATOM 911 C C . ALA A 1 112 ? -11.960 10.488 3.377 1.00 93.31 112 ALA A C 1
ATOM 913 O O . ALA A 1 112 ? -13.058 10.378 3.908 1.00 93.31 112 ALA A O 1
ATOM 914 N N . LYS A 1 113 ? -11.227 9.419 3.032 1.00 94.12 113 LYS A N 1
ATOM 915 C CA . LYS A 1 113 ? -11.663 8.021 3.200 1.00 94.12 113 LYS A CA 1
ATOM 916 C C . LYS A 1 113 ? -11.018 7.305 4.391 1.00 94.12 113 LYS A C 1
ATOM 918 O O . LYS A 1 113 ? -11.427 6.204 4.729 1.00 94.12 113 LYS A O 1
ATOM 923 N N . GLY A 1 114 ? -9.993 7.889 5.011 1.00 96.69 114 GLY A N 1
ATOM 924 C CA . GLY A 1 114 ? -9.232 7.233 6.074 1.00 96.69 114 GLY A CA 1
ATOM 925 C C . GLY A 1 114 ? -7.760 7.625 6.101 1.00 96.69 114 GLY A C 1
ATOM 926 O O . GLY A 1 114 ? -7.332 8.582 5.452 1.00 96.69 114 GLY A O 1
ATOM 927 N N . THR A 1 115 ? -6.972 6.882 6.867 1.00 98.38 115 THR A N 1
ATOM 928 C CA . THR A 1 115 ? -5.533 7.110 7.026 1.00 98.38 115 THR A CA 1
ATOM 929 C C . THR A 1 115 ? -4.760 6.303 5.987 1.00 98.38 115 THR A C 1
ATOM 931 O O . THR A 1 115 ? -4.832 5.078 5.985 1.00 98.38 115 THR A O 1
ATOM 934 N N . LEU A 1 116 ? -4.014 6.983 5.117 1.00 98.12 116 LEU A N 1
ATOM 935 C CA . LEU A 1 116 ? -3.117 6.383 4.126 1.00 98.12 116 LEU A CA 1
ATOM 936 C C . LEU A 1 116 ? -1.664 6.602 4.553 1.00 98.12 116 LEU A C 1
ATOM 938 O O . LEU A 1 116 ? -1.336 7.643 5.113 1.00 98.12 116 LEU A O 1
ATOM 942 N N . PHE A 1 117 ? -0.781 5.655 4.262 1.00 98.00 117 PHE A N 1
ATOM 943 C CA . PHE A 1 117 ? 0.636 5.756 4.607 1.00 98.00 117 PHE A CA 1
ATOM 944 C C . PHE A 1 117 ? 1.443 6.242 3.405 1.00 98.00 117 PHE A C 1
ATOM 946 O O . PHE A 1 117 ? 1.463 5.589 2.358 1.00 98.00 117 PHE A O 1
ATOM 953 N N . VAL A 1 118 ? 2.079 7.405 3.550 1.00 97.88 118 VAL A N 1
ATOM 954 C CA . VAL A 1 118 ? 2.744 8.133 2.464 1.00 97.88 118 VAL A CA 1
ATOM 955 C C . VAL A 1 118 ? 4.240 8.228 2.727 1.00 97.88 118 VAL A C 1
ATOM 957 O O . VAL A 1 118 ? 4.687 8.554 3.822 1.00 97.88 118 VAL A O 1
ATOM 960 N N . THR A 1 119 ? 5.027 7.968 1.697 1.00 96.75 119 THR A N 1
ATOM 961 C CA . THR A 1 119 ? 6.477 8.097 1.673 1.00 96.75 119 THR A CA 1
ATOM 962 C C . THR A 1 119 ? 6.857 9.412 1.007 1.00 96.75 119 THR A C 1
ATOM 964 O O . THR A 1 119 ? 6.393 9.729 -0.087 1.00 96.75 119 THR A O 1
ATOM 967 N N . ASN A 1 120 ? 7.751 10.169 1.641 1.00 93.50 120 ASN A N 1
ATOM 968 C CA . ASN A 1 120 ? 8.378 11.320 1.003 1.00 93.50 120 ASN A CA 1
ATOM 969 C C . ASN A 1 120 ? 9.509 10.838 0.079 1.00 93.50 120 ASN A C 1
ATOM 971 O O . ASN A 1 120 ? 10.581 10.449 0.556 1.00 93.50 120 ASN A O 1
ATOM 975 N N . LEU A 1 121 ? 9.267 10.892 -1.236 1.00 89.50 121 LEU A N 1
ATOM 976 C CA . LEU A 1 121 ? 10.216 10.456 -2.265 1.00 89.50 121 LEU A CA 1
ATOM 977 C C . LEU A 1 121 ? 11.561 11.192 -2.198 1.00 89.50 121 LEU A C 1
ATOM 979 O O . LEU A 1 121 ? 12.592 10.571 -2.434 1.00 89.50 121 LEU A O 1
ATOM 983 N N . SER A 1 122 ? 11.585 12.472 -1.813 1.00 85.19 122 SER A N 1
ATOM 984 C CA . SER A 1 122 ? 12.825 13.257 -1.710 1.00 85.19 122 SER A CA 1
ATOM 985 C C . SER A 1 122 ? 13.756 12.761 -0.601 1.00 85.19 122 SER A C 1
ATOM 987 O O . SER A 1 122 ? 14.969 12.906 -0.704 1.00 85.19 122 SER A O 1
ATOM 989 N N . SER A 1 123 ? 13.198 12.170 0.458 1.00 79.56 123 SER A N 1
ATOM 990 C CA . SER A 1 123 ? 13.964 11.567 1.562 1.00 79.56 123 SER A CA 1
ATOM 991 C C . SER A 1 123 ? 14.213 10.067 1.388 1.00 79.56 123 SER A C 1
ATOM 993 O O . SER A 1 123 ? 14.873 9.439 2.219 1.00 79.56 123 SER A O 1
ATOM 995 N N . PHE A 1 124 ? 13.654 9.466 0.336 1.00 84.56 124 PHE A N 1
ATOM 996 C CA . PHE A 1 124 ? 13.737 8.031 0.126 1.00 84.56 124 PHE A CA 1
ATOM 997 C C . PHE A 1 124 ? 15.113 7.635 -0.420 1.00 84.56 124 PHE A C 1
ATOM 999 O O . PHE A 1 124 ? 15.757 8.384 -1.152 1.00 84.56 124 PHE A O 1
ATOM 1006 N N . LYS A 1 125 ? 15.594 6.443 -0.048 1.00 79.56 125 LYS A N 1
ATOM 1007 C CA . LYS A 1 125 ? 16.948 5.993 -0.402 1.00 79.56 125 LYS A CA 1
ATOM 1008 C C . LYS A 1 125 ? 17.109 5.919 -1.921 1.00 79.56 125 LYS A C 1
ATOM 1010 O O . LYS A 1 125 ? 16.519 5.049 -2.557 1.00 79.56 125 LYS A O 1
ATOM 1015 N N . SER A 1 126 ? 17.988 6.755 -2.472 1.00 74.00 126 SER A N 1
ATOM 1016 C CA . SER A 1 126 ? 18.281 6.828 -3.912 1.00 74.00 126 SER A CA 1
ATOM 1017 C C . SER A 1 126 ? 18.878 5.545 -4.504 1.00 74.00 126 SER A C 1
ATOM 1019 O O . SER A 1 126 ? 18.908 5.382 -5.718 1.00 74.00 126 SER A O 1
ATOM 1021 N N . THR A 1 127 ? 19.337 4.611 -3.666 1.00 84.12 127 THR A N 1
ATOM 1022 C CA . THR A 1 127 ? 19.865 3.307 -4.093 1.00 84.12 127 THR A CA 1
ATOM 1023 C C . THR A 1 127 ? 18.780 2.289 -4.448 1.00 84.12 127 THR A C 1
ATOM 1025 O O . THR A 1 127 ? 19.094 1.213 -4.965 1.00 84.12 127 THR A O 1
ATOM 1028 N N . LEU A 1 128 ? 17.511 2.585 -4.151 1.00 89.38 128 LEU A N 1
ATOM 1029 C CA . LEU A 1 128 ? 16.380 1.712 -4.448 1.00 89.38 128 LEU A CA 1
ATOM 1030 C C . LEU A 1 128 ? 15.792 2.037 -5.823 1.00 89.38 128 LEU A C 1
ATOM 1032 O O . LEU A 1 128 ? 15.643 3.200 -6.181 1.00 89.38 128 LEU A O 1
ATOM 1036 N N . ASN A 1 129 ? 15.442 1.000 -6.589 1.00 91.44 129 ASN A N 1
ATOM 1037 C CA . ASN A 1 129 ? 14.810 1.172 -7.890 1.00 91.44 129 ASN A CA 1
ATOM 1038 C C . ASN A 1 129 ? 13.294 1.255 -7.704 1.00 91.44 129 ASN A C 1
ATOM 1040 O O . ASN A 1 129 ? 12.679 0.314 -7.188 1.00 91.44 129 ASN A O 1
ATOM 1044 N N . LEU A 1 130 ? 12.719 2.380 -8.122 1.00 94.88 130 LEU A N 1
ATOM 1045 C CA . LEU A 1 130 ? 11.295 2.669 -8.033 1.00 94.88 130 LEU A CA 1
ATOM 1046 C C . LEU A 1 130 ? 10.650 2.512 -9.406 1.00 94.88 130 LEU A C 1
ATOM 1048 O O . LEU A 1 130 ? 11.023 3.193 -10.358 1.00 94.88 130 LEU A O 1
ATOM 1052 N N . LEU A 1 131 ? 9.659 1.632 -9.498 1.00 95.69 131 LEU A N 1
ATOM 1053 C CA . LEU A 1 131 ? 8.867 1.436 -10.707 1.00 95.69 131 LEU A CA 1
ATOM 1054 C C . LEU A 1 131 ? 7.481 2.032 -10.492 1.00 95.69 131 LEU A C 1
ATOM 1056 O O . LEU A 1 131 ? 6.709 1.515 -9.681 1.00 95.69 131 LEU A O 1
ATOM 1060 N N . HIS A 1 132 ? 7.175 3.110 -11.209 1.00 96.81 132 HIS A N 1
ATOM 1061 C CA . HIS A 1 132 ? 5.861 3.739 -11.153 1.00 96.81 132 HIS A CA 1
ATOM 1062 C C . HIS A 1 132 ? 4.780 2.784 -11.678 1.00 96.81 132 HIS A C 1
ATOM 1064 O O . HIS A 1 132 ? 4.947 2.139 -12.715 1.00 96.81 132 HIS A O 1
ATOM 1070 N N . VAL A 1 133 ? 3.662 2.688 -10.959 1.00 97.62 133 VAL A N 1
ATOM 1071 C CA . VAL A 1 133 ? 2.465 1.983 -11.418 1.00 97.62 133 VAL A CA 1
ATOM 1072 C C . VAL A 1 133 ? 1.490 3.010 -11.984 1.00 97.62 133 VAL A C 1
ATOM 1074 O O . VAL A 1 133 ? 0.611 3.488 -11.277 1.00 97.62 133 VAL A O 1
ATOM 1077 N N . GLU A 1 134 ? 1.619 3.307 -13.275 1.00 94.94 134 GLU A N 1
ATOM 1078 C CA . GLU A 1 134 ? 0.855 4.374 -13.949 1.00 94.94 134 GLU A CA 1
ATOM 1079 C C . GLU A 1 134 ? -0.668 4.223 -13.820 1.00 94.94 134 GLU A C 1
ATOM 1081 O O . GLU A 1 134 ? -1.396 5.199 -13.710 1.00 94.94 134 GLU A O 1
ATOM 1086 N N . CYS A 1 135 ? -1.173 2.986 -13.800 1.00 95.31 135 CYS A N 1
ATOM 1087 C CA . CYS A 1 135 ? -2.607 2.728 -13.637 1.00 95.31 135 CYS A CA 1
ATOM 1088 C C . CYS A 1 135 ? -3.096 2.783 -12.178 1.00 95.31 135 CYS A C 1
ATOM 1090 O O . CYS A 1 135 ? -4.245 2.424 -11.918 1.00 95.31 135 CYS A O 1
ATOM 1092 N N . GLY A 1 136 ? -2.207 3.086 -11.224 1.00 96.94 136 GLY A N 1
ATOM 1093 C CA . GLY A 1 136 ? -2.486 3.150 -9.788 1.00 96.94 136 GLY A CA 1
ATOM 1094 C C . GLY A 1 136 ? -2.964 1.846 -9.146 1.00 96.94 136 GLY A C 1
ATOM 1095 O O . GLY A 1 136 ? -3.357 1.828 -7.983 1.00 96.94 136 GLY A O 1
ATOM 1096 N N . ASN A 1 137 ? -2.947 0.732 -9.879 1.00 96.81 137 ASN A N 1
ATOM 1097 C CA . ASN A 1 137 ? -3.527 -0.529 -9.447 1.00 96.81 137 ASN A CA 1
ATOM 1098 C C . ASN A 1 137 ? -2.490 -1.653 -9.533 1.00 96.81 137 ASN A C 1
ATOM 1100 O O . ASN A 1 137 ? -2.265 -2.252 -10.590 1.00 96.81 137 ASN A O 1
ATOM 1104 N N . LEU A 1 138 ? -1.884 -1.986 -8.387 1.00 96.31 138 LEU A N 1
ATOM 1105 C CA . LEU A 1 138 ? -0.871 -3.041 -8.310 1.00 96.31 138 LEU A CA 1
ATOM 1106 C C . LEU A 1 138 ? -1.430 -4.401 -8.813 1.00 96.31 138 LEU A C 1
ATOM 1108 O O . LEU A 1 138 ? -0.667 -5.216 -9.331 1.00 96.31 138 LEU A O 1
ATOM 1112 N N . LYS A 1 139 ? -2.748 -4.669 -8.723 1.00 94.69 139 LYS A N 1
ATOM 1113 C CA . LYS A 1 139 ? -3.362 -6.000 -8.968 1.00 94.69 139 LYS A CA 1
ATOM 1114 C C . LYS A 1 139 ? -3.292 -6.333 -10.441 1.00 94.69 139 LYS A C 1
ATOM 1116 O O . LYS A 1 139 ? -3.014 -7.472 -10.810 1.00 94.69 139 LYS A O 1
ATOM 1121 N N . LYS A 1 140 ? -3.464 -5.302 -11.267 1.00 95.88 140 LYS A N 1
ATOM 1122 C CA . LYS A 1 140 ? -3.358 -5.370 -12.723 1.00 95.88 140 LYS A CA 1
ATOM 1123 C C . LYS A 1 140 ? -1.920 -5.604 -13.186 1.00 95.88 140 LYS A C 1
ATOM 1125 O O . LYS A 1 140 ? -1.712 -6.326 -14.156 1.00 95.88 140 LYS A O 1
ATOM 1130 N N . ILE A 1 141 ? -0.927 -5.040 -12.495 1.00 95.75 141 ILE A N 1
ATOM 1131 C CA . ILE A 1 141 ? 0.464 -5.038 -12.979 1.00 95.75 141 ILE A CA 1
ATOM 1132 C C . ILE A 1 141 ? 1.362 -6.098 -12.334 1.00 95.75 141 ILE A C 1
ATOM 1134 O O . ILE A 1 141 ? 2.386 -6.451 -12.918 1.00 95.75 141 ILE A O 1
ATOM 1138 N N . TRP A 1 142 ? 0.995 -6.660 -11.175 1.00 94.81 142 TRP A N 1
ATOM 1139 C CA . TRP A 1 142 ? 1.898 -7.508 -10.380 1.00 94.81 142 TRP A CA 1
ATOM 1140 C C . TRP A 1 142 ? 2.388 -8.749 -11.135 1.00 94.81 142 TRP A C 1
ATOM 1142 O O . TRP A 1 142 ? 3.568 -9.097 -11.073 1.00 94.81 142 TRP A O 1
ATOM 1152 N N . LYS A 1 143 ? 1.500 -9.404 -11.895 1.00 94.00 143 LYS A N 1
ATOM 1153 C CA . LYS A 1 143 ? 1.848 -10.588 -12.699 1.00 94.00 143 LYS A CA 1
ATOM 1154 C C . LYS A 1 143 ? 2.880 -10.261 -13.785 1.00 94.00 143 LYS A C 1
ATOM 1156 O O . LYS A 1 143 ? 3.835 -11.019 -13.974 1.00 94.00 143 LYS A O 1
ATOM 1161 N N . ASN A 1 144 ? 2.708 -9.126 -14.463 1.00 93.19 144 ASN A N 1
ATOM 1162 C CA . ASN A 1 144 ? 3.624 -8.662 -15.505 1.00 93.19 144 ASN A CA 1
ATOM 1163 C C . ASN A 1 144 ? 4.963 -8.243 -14.899 1.00 93.19 144 ASN A C 1
ATOM 1165 O O . ASN A 1 144 ? 6.007 -8.667 -15.387 1.00 93.19 144 ASN A O 1
ATOM 1169 N N . PHE A 1 145 ? 4.932 -7.495 -13.790 1.00 93.94 145 PHE A N 1
ATOM 1170 C CA . PHE A 1 145 ? 6.129 -7.141 -13.032 1.00 93.94 145 PHE A CA 1
ATOM 1171 C C . PHE A 1 145 ? 6.937 -8.388 -12.660 1.00 93.94 145 PHE A C 1
ATOM 1173 O O . PHE A 1 145 ? 8.117 -8.453 -12.986 1.00 93.94 145 PHE A O 1
ATOM 1180 N N . LYS A 1 146 ? 6.308 -9.405 -12.056 1.00 92.06 146 LYS A N 1
ATOM 1181 C CA . LYS A 1 146 ? 6.997 -10.638 -11.647 1.00 92.06 146 LYS A CA 1
ATOM 1182 C C . LYS A 1 146 ? 7.642 -11.356 -12.836 1.00 92.06 146 LYS A C 1
ATOM 1184 O O . LYS A 1 146 ? 8.809 -11.722 -12.761 1.00 92.06 146 LYS A O 1
ATOM 1189 N N . THR A 1 147 ? 6.909 -11.493 -13.942 1.00 91.62 147 THR A N 1
ATOM 1190 C CA . THR A 1 147 ? 7.411 -12.141 -15.166 1.00 91.62 147 THR A CA 1
ATOM 1191 C C . THR A 1 147 ? 8.616 -11.391 -15.737 1.00 91.62 147 THR A C 1
ATOM 1193 O O . THR A 1 147 ? 9.659 -11.989 -15.991 1.00 91.62 147 THR A O 1
ATOM 1196 N N . ASN A 1 148 ? 8.506 -10.070 -15.883 1.00 89.19 148 ASN A N 1
ATOM 1197 C CA . ASN A 1 148 ? 9.582 -9.232 -16.412 1.00 89.19 148 ASN A CA 1
ATOM 1198 C C . ASN A 1 148 ? 10.796 -9.211 -15.480 1.00 89.19 148 ASN A C 1
ATOM 1200 O O . ASN A 1 148 ? 11.936 -9.257 -15.940 1.00 89.19 148 ASN A O 1
ATOM 1204 N N . TYR A 1 149 ? 10.557 -9.180 -14.171 1.00 89.44 149 TYR A N 1
ATOM 1205 C CA . TYR A 1 149 ? 11.599 -9.225 -13.159 1.00 89.44 149 TYR A CA 1
ATOM 1206 C C . TYR A 1 149 ? 12.371 -10.553 -13.198 1.00 89.44 149 TYR A C 1
ATOM 1208 O O . TYR A 1 149 ? 13.603 -10.551 -13.192 1.00 89.44 149 TYR A O 1
ATOM 1216 N N . ASP A 1 150 ? 11.675 -11.685 -13.325 1.00 87.06 150 ASP A N 1
ATOM 1217 C CA . ASP A 1 150 ? 12.311 -12.999 -13.456 1.00 87.06 150 ASP A CA 1
ATOM 1218 C C . ASP A 1 150 ? 13.101 -13.116 -14.777 1.00 87.06 150 ASP A C 1
ATOM 1220 O O . ASP A 1 150 ? 14.250 -13.561 -14.767 1.00 87.06 150 ASP A O 1
ATOM 1224 N N . LEU A 1 151 ? 12.567 -12.619 -15.901 1.00 87.38 151 LEU A N 1
ATOM 1225 C CA . LEU A 1 151 ? 13.288 -12.566 -17.185 1.00 87.38 151 LEU A CA 1
ATOM 1226 C C . LEU A 1 151 ? 14.556 -11.703 -17.123 1.00 87.38 151 LEU A C 1
ATOM 1228 O O . LEU A 1 151 ? 15.589 -12.078 -17.690 1.00 87.38 151 LEU A O 1
ATOM 1232 N N . LYS A 1 152 ? 14.487 -10.562 -16.424 1.00 85.56 152 LYS A N 1
ATOM 1233 C CA . LYS A 1 152 ? 15.629 -9.675 -16.163 1.00 85.56 152 LYS A CA 1
ATOM 1234 C C . LYS A 1 152 ? 16.707 -10.409 -15.364 1.00 85.56 152 LYS A C 1
ATOM 1236 O O . LYS A 1 152 ? 17.872 -10.373 -15.748 1.00 85.56 152 LYS A O 1
ATOM 1241 N N . ARG A 1 153 ? 16.329 -11.136 -14.305 1.00 81.50 153 ARG A N 1
ATOM 1242 C CA . ARG A 1 153 ? 17.263 -11.906 -13.457 1.00 81.50 153 ARG A CA 1
ATOM 1243 C C . ARG A 1 153 ? 17.928 -13.070 -14.182 1.00 81.50 153 ARG A C 1
ATOM 1245 O O . ARG A 1 153 ? 19.113 -13.322 -13.974 1.00 81.50 153 ARG A O 1
ATOM 1252 N N . LEU A 1 154 ? 17.189 -13.764 -15.041 1.00 81.69 154 LEU A N 1
ATOM 1253 C CA . LEU A 1 154 ? 17.716 -14.884 -15.822 1.00 81.69 154 LEU A CA 1
ATOM 1254 C C . LEU A 1 154 ? 18.616 -14.433 -16.987 1.00 81.69 154 LEU A C 1
ATOM 1256 O O . LEU A 1 154 ? 19.123 -15.276 -17.721 1.00 81.69 154 LEU A O 1
ATOM 1260 N N . HIS A 1 155 ? 18.811 -13.120 -17.189 1.00 70.25 155 HIS A N 1
ATOM 1261 C CA . HIS A 1 155 ? 19.463 -12.554 -18.379 1.00 70.25 155 HIS A CA 1
ATOM 1262 C C . HIS A 1 155 ? 18.818 -13.048 -19.697 1.00 70.25 155 HIS A C 1
ATOM 1264 O O . HIS A 1 155 ? 19.424 -13.014 -20.770 1.00 70.25 155 HIS A O 1
ATOM 1270 N N . CYS A 1 156 ? 17.560 -13.500 -19.627 1.00 58.78 156 CYS A N 1
ATOM 1271 C CA . CYS A 1 156 ? 16.777 -14.009 -20.755 1.00 58.78 156 CYS A CA 1
ATOM 1272 C C . CYS A 1 156 ? 16.022 -12.893 -21.492 1.00 58.78 156 CYS A C 1
ATOM 1274 O O . CYS A 1 156 ? 15.532 -13.116 -22.602 1.00 58.78 156 CYS A O 1
ATOM 1276 N N . GLY A 1 157 ? 15.977 -11.682 -20.924 1.00 55.06 157 GLY A N 1
ATOM 1277 C CA . GLY A 1 157 ? 15.390 -10.503 -21.568 1.00 55.06 157 GLY A CA 1
ATOM 1278 C C . GLY A 1 157 ? 16.036 -10.147 -22.915 1.00 55.06 157 GLY A C 1
ATOM 1279 O O . GLY A 1 157 ? 15.348 -9.659 -23.803 1.00 55.06 157 GLY A O 1
ATOM 1280 N N . GLY A 1 158 ? 17.324 -10.461 -23.113 1.00 53.81 158 GLY A N 1
ATOM 1281 C CA . GLY A 1 158 ? 18.048 -10.172 -24.360 1.00 53.81 158 GLY A CA 1
ATOM 1282 C C . GLY A 1 158 ? 17.953 -11.248 -25.450 1.00 53.81 158 GLY A C 1
ATOM 1283 O O . GLY A 1 158 ? 18.248 -10.962 -26.605 1.00 53.81 158 GLY A O 1
ATOM 1284 N N . ARG A 1 159 ? 17.541 -12.483 -25.123 1.00 55.59 159 ARG A N 1
ATOM 1285 C CA . ARG A 1 159 ? 17.548 -13.619 -26.077 1.00 55.59 159 ARG A CA 1
ATOM 1286 C C . ARG A 1 159 ? 16.169 -14.037 -26.586 1.00 55.59 159 ARG A C 1
ATOM 1288 O O . ARG A 1 159 ? 16.076 -14.841 -27.504 1.00 55.59 159 ARG A O 1
ATOM 1295 N N . SER A 1 160 ? 15.103 -13.454 -26.044 1.00 52.97 160 SER A N 1
ATOM 1296 C CA . SER A 1 160 ? 13.725 -13.769 -26.449 1.00 52.97 160 SER A CA 1
ATOM 1297 C C . SER A 1 160 ? 13.231 -12.921 -27.635 1.00 52.97 160 SER A C 1
ATOM 1299 O O . SER A 1 160 ? 12.214 -13.247 -28.237 1.00 52.97 160 SER A O 1
ATOM 1301 N N . ALA A 1 161 ? 13.963 -11.871 -28.031 1.00 50.16 161 ALA A N 1
ATOM 1302 C CA . ALA A 1 161 ? 13.597 -10.997 -29.153 1.00 50.16 161 ALA A CA 1
ATOM 1303 C C . ALA A 1 161 ? 13.805 -11.625 -30.553 1.00 50.16 161 ALA A C 1
ATOM 1305 O O . ALA A 1 161 ? 13.496 -10.987 -31.557 1.00 50.16 161 ALA A O 1
ATOM 1306 N N . GLN A 1 162 ? 14.324 -12.858 -30.652 1.00 47.16 162 GLN A N 1
ATOM 1307 C CA . GLN A 1 162 ? 14.649 -13.501 -31.936 1.00 47.16 162 GLN A CA 1
ATOM 1308 C C . GLN A 1 162 ? 13.829 -14.749 -32.298 1.00 47.16 162 GLN A C 1
ATOM 1310 O O . GLN A 1 162 ? 14.051 -15.313 -33.364 1.00 47.16 162 GLN A O 1
ATOM 1315 N N . LEU A 1 163 ? 12.828 -15.152 -31.512 1.00 47.34 163 LEU A N 1
ATOM 1316 C CA . LEU A 1 163 ? 12.029 -16.356 -31.812 1.00 47.34 163 LEU A CA 1
ATOM 1317 C C . LEU A 1 163 ? 10.690 -16.088 -32.526 1.00 47.34 163 LEU A C 1
ATOM 1319 O O . LEU A 1 163 ? 9.802 -16.932 -32.506 1.00 47.34 163 LEU A O 1
ATOM 1323 N N . LEU A 1 164 ? 10.549 -14.941 -33.203 1.00 44.06 164 LEU A N 1
ATOM 1324 C CA . LEU A 1 164 ? 9.393 -14.629 -34.063 1.00 44.06 164 LEU A CA 1
ATOM 1325 C C . LEU A 1 164 ? 9.783 -14.018 -35.422 1.00 44.06 164 LEU A C 1
ATOM 1327 O O . LEU A 1 164 ? 9.049 -13.207 -35.981 1.00 44.06 164 LEU A O 1
ATOM 1331 N N . LYS A 1 165 ? 10.921 -14.413 -36.007 1.00 43.75 165 LYS A N 1
ATOM 1332 C CA . LYS A 1 165 ? 11.121 -14.230 -37.453 1.00 43.75 165 LYS A CA 1
ATOM 1333 C C . LYS A 1 165 ? 10.712 -15.510 -38.171 1.00 43.75 165 LYS A C 1
ATOM 1335 O O . LYS A 1 165 ? 11.441 -16.495 -38.165 1.00 43.75 165 LYS A O 1
ATOM 1340 N N . LYS A 1 166 ? 9.523 -15.474 -38.780 1.00 50.31 166 LYS A N 1
ATOM 1341 C CA . LYS A 1 166 ? 9.091 -16.418 -39.815 1.00 50.31 166 LYS A CA 1
ATOM 1342 C C . LYS A 1 166 ? 10.201 -16.495 -40.869 1.00 50.31 166 LYS A C 1
ATOM 1344 O O . LYS A 1 166 ? 10.597 -15.462 -41.406 1.00 50.31 166 LYS A O 1
ATOM 1349 N N . THR A 1 167 ? 10.719 -17.689 -41.132 1.00 51.59 167 THR A N 1
ATOM 1350 C CA . THR A 1 167 ? 11.594 -17.936 -42.280 1.00 51.59 167 THR A CA 1
ATOM 1351 C C . THR A 1 167 ? 10.838 -17.534 -43.551 1.00 51.59 167 THR A C 1
ATOM 1353 O O . THR A 1 167 ? 9.713 -18.004 -43.748 1.00 51.59 167 THR A O 1
ATOM 1356 N N . PRO A 1 168 ? 11.372 -16.642 -44.406 1.00 47.22 168 PRO A N 1
ATOM 1357 C CA . PRO A 1 168 ? 10.801 -16.476 -45.734 1.00 47.22 168 PRO A CA 1
ATOM 1358 C C . PRO A 1 168 ? 10.970 -17.805 -46.475 1.00 47.22 168 PRO A C 1
ATOM 1360 O O . PRO A 1 168 ? 12.049 -18.399 -46.439 1.00 47.22 168 P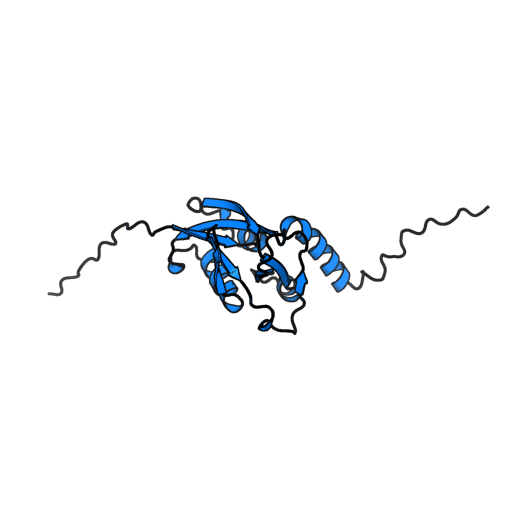RO A O 1
ATOM 1363 N N . SER A 1 169 ? 9.889 -18.311 -47.076 1.00 49.94 169 SER A N 1
ATOM 1364 C CA . SER A 1 169 ? 9.971 -19.501 -47.919 1.00 49.94 169 SER A CA 1
ATOM 1365 C C . SER A 1 169 ? 10.941 -19.215 -49.058 1.00 49.94 169 SER A C 1
ATOM 1367 O O . SER A 1 169 ? 10.815 -18.187 -49.724 1.00 49.94 169 SER A O 1
ATOM 1369 N N . ALA A 1 170 ? 11.903 -20.112 -49.255 1.00 46.41 170 ALA A N 1
ATOM 1370 C CA . ALA A 1 170 ? 12.721 -20.111 -50.453 1.00 46.41 170 ALA A CA 1
ATOM 1371 C C . ALA A 1 170 ? 11.805 -20.394 -51.652 1.00 46.41 170 ALA A C 1
ATOM 1373 O O . ALA A 1 170 ? 11.089 -21.399 -51.647 1.00 46.41 170 ALA A O 1
ATOM 1374 N N . SER A 1 171 ? 11.802 -19.471 -52.611 1.00 46.06 171 SER A N 1
ATOM 1375 C CA . SER A 1 171 ? 11.315 -19.693 -53.974 1.00 46.06 171 SER A CA 1
ATOM 1376 C C . SER A 1 171 ? 12.468 -20.155 -54.850 1.00 46.06 171 SER A C 1
ATOM 1378 O O . SER A 1 171 ? 13.604 -19.694 -54.587 1.00 46.06 171 SER A O 1
#